Protein AF-Q7N351-F1 (afdb_monomer_lite)

InterPro domains:
  IPR009857 Uncharacterised protein family UPF0352 [MF_00816] (1-71)
  IPR009857 Uncharacterised protein family UPF0352 [PF07208] (26-69)
  IPR009857 Uncharacterised protein family UPF0352 [PIRSF006188] (1-71)
  IPR023202 YejL-like superfamily [SSF158651] (1-75)

Structure (mmCIF, N/CA/C/O backbone):
data_AF-Q7N351-F1
#
_entry.id   AF-Q7N351-F1
#
loop_
_atom_site.group_PDB
_atom_site.id
_atom_site.type_symbol
_atom_site.label_atom_id
_atom_site.label_alt_id
_atom_site.label_comp_id
_atom_site.label_asym_id
_atom_site.label_entity_id
_atom_site.label_seq_id
_atom_site.pdbx_PDB_ins_code
_atom_site.Cartn_x
_atom_site.Cartn_y
_atom_site.Cartn_z
_atom_site.occupancy
_atom_site.B_iso_or_equiv
_atom_site.auth_seq_id
_atom_site.auth_comp_id
_atom_site.auth_asym_id
_atom_site.auth_atom_id
_atom_site.pdbx_PDB_model_num
ATOM 1 N N . MET A 1 1 ? -30.415 14.414 -5.215 1.00 38.72 1 MET A N 1
ATOM 2 C CA . MET A 1 1 ? -29.426 15.276 -4.534 1.00 38.72 1 MET A CA 1
ATOM 3 C C . MET A 1 1 ? -28.079 14.604 -4.705 1.00 38.72 1 MET A C 1
ATOM 5 O O . MET A 1 1 ? -28.030 13.414 -4.405 1.00 38.72 1 MET A O 1
ATOM 9 N N . PRO A 1 2 ? -27.043 15.265 -5.250 1.00 47.03 2 PRO A N 1
ATOM 10 C CA . PRO A 1 2 ? -25.723 14.651 -5.286 1.00 47.03 2 PRO A CA 1
ATOM 11 C C . PRO A 1 2 ? -25.345 14.357 -3.836 1.00 47.03 2 PRO A C 1
ATOM 13 O O . PRO A 1 2 ? -25.482 15.228 -2.975 1.00 47.03 2 PRO A O 1
ATOM 16 N N . GLN A 1 3 ? -25.013 13.101 -3.542 1.00 48.72 3 GLN A N 1
ATOM 17 C CA . GLN A 1 3 ? -24.507 12.725 -2.230 1.00 48.72 3 GLN A CA 1
ATOM 18 C C . GLN A 1 3 ? -23.307 13.628 -1.973 1.00 48.72 3 GLN A C 1
ATOM 20 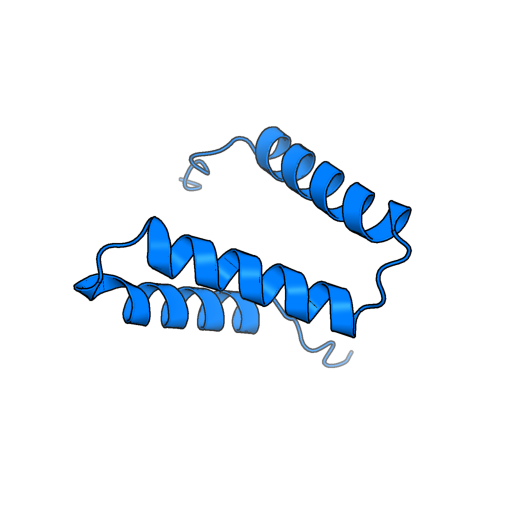O O . GLN A 1 3 ? -22.317 13.526 -2.692 1.00 48.72 3 GLN A O 1
ATOM 25 N N . SER A 1 4 ? -23.421 14.560 -1.022 1.00 50.88 4 SER A N 1
ATOM 26 C CA . SER A 1 4 ? -22.272 15.345 -0.597 1.00 50.88 4 SER A CA 1
ATOM 27 C C . SER A 1 4 ? -21.210 14.330 -0.206 1.00 50.88 4 SER A C 1
ATOM 29 O O . SER A 1 4 ? -21.420 13.567 0.747 1.00 50.88 4 SER A O 1
ATOM 31 N N . SER A 1 5 ? -20.121 14.258 -0.969 1.00 59.94 5 SER A N 1
ATOM 32 C CA . SER A 1 5 ? -18.955 13.509 -0.535 1.00 59.94 5 SER A CA 1
ATOM 33 C C . SER A 1 5 ? -18.679 13.959 0.898 1.00 59.94 5 SER A C 1
ATOM 35 O O . SER A 1 5 ? -18.676 15.155 1.190 1.00 59.94 5 SER A O 1
ATOM 37 N N . ARG A 1 6 ? -18.555 13.014 1.840 1.00 68.00 6 ARG A N 1
ATOM 38 C CA . ARG A 1 6 ? -18.286 13.341 3.256 1.00 68.00 6 ARG A CA 1
ATOM 39 C C . ARG A 1 6 ? -16.992 14.151 3.425 1.00 68.00 6 ARG A C 1
ATOM 41 O O . ARG A 1 6 ? -16.743 14.685 4.500 1.00 68.00 6 ARG A O 1
ATOM 48 N N . TYR A 1 7 ? -16.191 14.227 2.369 1.00 77.88 7 TYR A N 1
ATOM 49 C CA . TYR A 1 7 ? -14.949 14.963 2.254 1.00 77.88 7 TYR A CA 1
ATOM 50 C C . TYR A 1 7 ? -15.105 15.997 1.137 1.00 77.88 7 TYR A C 1
ATOM 52 O O . TYR A 1 7 ? -15.673 15.678 0.094 1.00 77.88 7 TYR A O 1
ATOM 60 N N . SER A 1 8 ? -14.614 17.222 1.344 1.00 81.38 8 SER A N 1
ATOM 61 C CA . SER A 1 8 ? -14.550 18.196 0.253 1.00 81.38 8 SER A CA 1
ATOM 62 C C . SER A 1 8 ? -13.614 17.687 -0.840 1.00 81.38 8 SER A C 1
ATOM 64 O O . SER A 1 8 ? -12.583 17.081 -0.533 1.00 81.38 8 SER A O 1
ATOM 66 N N . ASP A 1 9 ? -13.953 17.963 -2.098 1.00 84.94 9 ASP A N 1
ATOM 67 C CA . ASP A 1 9 ? -13.125 17.577 -3.246 1.00 84.94 9 ASP A CA 1
ATOM 68 C C . ASP A 1 9 ? -11.692 18.113 -3.082 1.00 84.94 9 ASP A C 1
ATOM 70 O O . ASP A 1 9 ? -10.730 17.360 -3.210 1.00 84.94 9 ASP A O 1
ATOM 74 N N . GLU A 1 10 ? -11.546 19.351 -2.594 1.00 89.81 10 GLU A N 1
ATOM 75 C CA . GLU A 1 10 ? -10.249 19.958 -2.261 1.00 89.81 10 GLU A CA 1
ATOM 76 C C . GLU A 1 10 ? -9.417 19.145 -1.256 1.00 89.81 10 GLU A C 1
ATOM 78 O O . GLU A 1 10 ? -8.189 19.090 -1.348 1.00 89.81 10 GLU A O 1
ATOM 83 N N . HIS A 1 11 ? -10.056 18.535 -0.251 1.00 89.25 11 HIS A N 1
ATOM 84 C CA . HIS A 1 11 ? -9.337 17.734 0.738 1.00 89.25 11 HIS A CA 1
ATOM 85 C C . HIS A 1 11 ? -8.845 16.426 0.113 1.00 89.25 11 HIS A C 1
ATOM 87 O O . HIS A 1 11 ? -7.701 16.031 0.344 1.00 89.25 11 HIS A O 1
ATOM 93 N N . VAL A 1 12 ? -9.675 15.782 -0.711 1.00 90.44 12 VAL A N 1
ATOM 94 C CA . VAL A 1 12 ? -9.293 14.563 -1.435 1.00 90.44 12 VAL A CA 1
ATOM 95 C C . VAL A 1 12 ? -8.153 14.854 -2.415 1.00 90.44 12 VAL A C 1
ATOM 97 O O . VAL A 1 12 ? -7.145 14.149 -2.403 1.00 90.44 12 VAL A O 1
ATOM 100 N N . GLU A 1 13 ? -8.261 15.923 -3.204 1.00 92.00 13 GLU A N 1
ATOM 101 C CA . GLU A 1 13 ? -7.240 16.335 -4.172 1.00 92.00 13 GLU A CA 1
ATOM 102 C C . GLU A 1 13 ? -5.901 16.669 -3.509 1.00 92.00 13 GLU A C 1
ATOM 104 O O . GLU A 1 13 ? -4.846 16.269 -4.012 1.00 92.00 13 GLU A O 1
ATOM 109 N N . ARG A 1 14 ? -5.920 17.343 -2.351 1.00 95.12 14 ARG A N 1
ATOM 110 C CA . ARG A 1 14 ? -4.698 17.632 -1.588 1.00 95.12 14 ARG A CA 1
ATOM 111 C C . ARG A 1 14 ? -3.991 16.349 -1.158 1.00 95.12 14 ARG A C 1
ATOM 113 O O . ARG A 1 14 ? -2.795 16.210 -1.400 1.00 95.12 14 ARG A O 1
ATOM 120 N N . LEU A 1 15 ? -4.729 15.398 -0.580 1.00 95.44 15 LEU A N 1
ATOM 121 C CA . LEU A 1 15 ? -4.170 14.110 -0.158 1.00 95.44 15 LEU A CA 1
ATOM 122 C C . LEU A 1 15 ? -3.606 13.322 -1.347 1.00 95.44 15 LEU A C 1
ATOM 124 O O . LEU A 1 15 ? -2.509 12.772 -1.255 1.00 95.44 15 LEU A O 1
ATOM 128 N N . LEU A 1 16 ? -4.319 13.296 -2.476 1.00 95.00 16 LEU A N 1
ATOM 129 C CA . LEU A 1 16 ? -3.839 12.645 -3.696 1.00 95.00 16 LEU A CA 1
ATOM 130 C C . LEU A 1 16 ? -2.552 13.297 -4.216 1.00 95.00 16 LEU A C 1
ATOM 132 O O . LEU A 1 16 ? -1.600 12.588 -4.534 1.00 95.00 16 LEU A O 1
ATOM 136 N N . THR A 1 17 ? -2.492 14.629 -4.242 1.00 96.38 17 THR A N 1
ATOM 137 C CA . THR A 1 17 ? -1.310 15.381 -4.694 1.00 96.38 17 THR A CA 1
ATOM 138 C C . THR A 1 17 ? -0.089 15.086 -3.825 1.00 96.38 17 THR A C 1
ATOM 140 O O . THR A 1 17 ? 1.002 14.846 -4.343 1.00 96.38 17 THR A O 1
ATOM 143 N N . GLU A 1 18 ? -0.258 15.047 -2.501 1.00 97.44 18 GLU A N 1
ATOM 144 C CA . GLU A 1 18 ? 0.824 14.705 -1.574 1.00 97.44 18 GLU A CA 1
ATOM 145 C C . GLU A 1 18 ? 1.332 13.271 -1.787 1.00 97.44 18 GLU A C 1
ATOM 147 O O . GLU A 1 18 ? 2.546 13.048 -1.831 1.00 97.44 18 GLU A O 1
ATOM 152 N N . LEU A 1 19 ? 0.429 12.303 -1.983 1.00 96.06 19 LEU A N 1
ATOM 153 C CA . LEU A 1 19 ? 0.797 10.910 -2.257 1.00 96.06 19 LEU A CA 1
ATOM 154 C C . LEU A 1 19 ? 1.533 10.758 -3.596 1.00 96.06 19 LEU A C 1
ATOM 156 O O . LEU A 1 19 ? 2.561 10.079 -3.652 1.00 96.06 19 LEU A O 1
ATOM 160 N N . VAL A 1 20 ? 1.060 11.423 -4.656 1.00 96.38 20 VAL A N 1
ATOM 161 C CA . VAL A 1 20 ? 1.731 11.438 -5.968 1.00 96.38 20 VAL A CA 1
ATOM 162 C C . VAL A 1 20 ? 3.122 12.060 -5.848 1.00 96.38 20 VAL A C 1
ATOM 164 O O . VAL A 1 20 ? 4.100 11.452 -6.283 1.00 96.38 20 VAL A O 1
ATOM 167 N N . SER A 1 21 ? 3.247 13.196 -5.156 1.00 97.62 21 SER A N 1
ATOM 168 C CA . SER A 1 21 ? 4.534 13.866 -4.935 1.00 97.62 21 SER A CA 1
ATOM 169 C C . SER A 1 21 ? 5.554 12.966 -4.227 1.00 97.62 21 SER A C 1
ATOM 171 O O . SER A 1 21 ? 6.744 12.995 -4.552 1.00 97.62 21 SER A O 1
ATOM 173 N N . VAL A 1 22 ? 5.119 12.131 -3.275 1.00 97.94 22 VAL A N 1
ATOM 174 C CA . VAL A 1 22 ? 5.998 11.147 -2.621 1.00 97.94 22 VAL A CA 1
ATOM 175 C C . VAL A 1 22 ? 6.516 10.1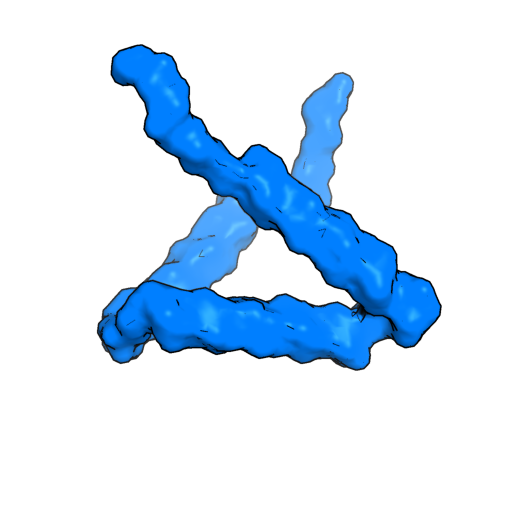17 -3.626 1.00 97.94 22 VAL A C 1
ATOM 177 O O . VAL A 1 22 ? 7.717 9.836 -3.626 1.00 97.94 22 VAL A O 1
ATOM 180 N N . LEU A 1 23 ? 5.652 9.566 -4.482 1.00 97.88 23 LEU A N 1
ATOM 181 C CA . LEU A 1 23 ? 6.053 8.568 -5.480 1.00 97.88 23 LEU A CA 1
ATOM 182 C C . LEU A 1 23 ? 7.015 9.164 -6.519 1.00 97.88 23 LEU A C 1
ATOM 184 O O . LEU A 1 23 ? 8.058 8.562 -6.795 1.00 97.88 23 LEU A O 1
ATOM 188 N N . GLU A 1 24 ? 6.714 10.368 -7.016 1.00 96.81 24 GLU A N 1
ATOM 189 C CA . GLU A 1 24 ? 7.533 11.107 -7.985 1.00 96.81 24 GLU A CA 1
ATOM 190 C C . GLU A 1 24 ? 8.904 11.483 -7.419 1.00 96.81 24 GLU A C 1
ATOM 192 O O . GLU A 1 24 ? 9.933 11.223 -8.048 1.00 96.81 24 GLU A O 1
ATOM 197 N N . ARG A 1 25 ? 8.945 12.030 -6.195 1.00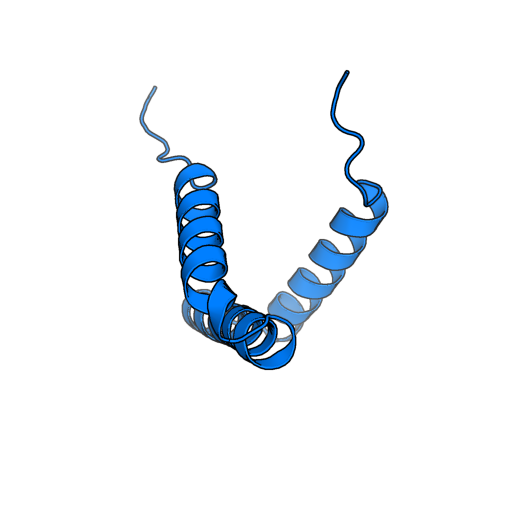 97.94 25 ARG A N 1
ATOM 198 C CA . ARG A 1 25 ? 10.197 12.410 -5.521 1.00 97.94 25 ARG A CA 1
ATOM 199 C C . ARG A 1 25 ? 11.143 11.222 -5.360 1.00 97.94 25 ARG A C 1
ATOM 201 O O . ARG A 1 25 ? 12.356 11.393 -5.453 1.00 97.94 25 ARG A O 1
ATOM 208 N N . ASN A 1 26 ? 10.596 10.028 -5.141 1.00 97.69 26 ASN A N 1
ATOM 209 C CA . ASN A 1 26 ? 11.366 8.792 -5.016 1.00 97.69 26 ASN A CA 1
ATOM 210 C C . ASN A 1 26 ? 11.608 8.078 -6.359 1.00 97.69 26 ASN A C 1
ATOM 212 O O . ASN A 1 26 ? 12.213 7.009 -6.362 1.00 97.69 26 ASN A O 1
ATOM 216 N N . ARG A 1 27 ? 11.163 8.648 -7.493 1.00 97.19 27 ARG A N 1
ATOM 217 C CA . ARG A 1 27 ? 11.231 8.034 -8.835 1.00 97.19 27 ARG A CA 1
ATOM 218 C C . ARG A 1 27 ? 10.729 6.590 -8.833 1.00 97.19 27 ARG A C 1
ATOM 220 O O . ARG A 1 27 ? 11.348 5.696 -9.407 1.00 97.19 27 ARG A O 1
ATOM 227 N N . THR A 1 28 ? 9.625 6.368 -8.130 1.00 97.38 28 THR A N 1
ATOM 228 C CA . THR A 1 28 ? 9.091 5.028 -7.893 1.00 97.38 28 THR A CA 1
ATOM 229 C C . THR A 1 28 ? 8.506 4.494 -9.204 1.00 97.38 28 THR A C 1
ATOM 231 O O . THR A 1 28 ? 7.576 5.113 -9.723 1.00 97.38 28 THR A O 1
ATOM 234 N N . PRO A 1 29 ? 9.009 3.382 -9.775 1.00 97.88 29 PRO A N 1
ATOM 235 C CA . PRO A 1 29 ? 8.437 2.828 -10.998 1.00 97.88 29 PRO A CA 1
ATOM 236 C C . PRO A 1 29 ? 7.008 2.321 -10.749 1.00 97.88 29 PRO A C 1
ATOM 238 O O . PRO A 1 29 ? 6.579 2.138 -9.604 1.00 97.88 29 PRO A O 1
ATOM 241 N N . THR A 1 30 ? 6.232 2.139 -11.819 1.00 96.81 30 THR A N 1
ATOM 242 C CA . THR A 1 30 ? 4.797 1.820 -11.730 1.00 96.81 30 THR A CA 1
ATOM 243 C C . THR A 1 30 ? 4.524 0.522 -10.971 1.00 96.81 30 THR A C 1
ATOM 245 O O . THR A 1 30 ? 3.623 0.482 -10.138 1.00 96.81 30 THR A O 1
ATOM 248 N N . ASP A 1 31 ? 5.314 -0.523 -11.207 1.00 97.69 31 ASP A N 1
ATOM 249 C CA . ASP A 1 31 ? 5.203 -1.818 -10.529 1.00 97.69 31 ASP A CA 1
ATOM 250 C C . ASP A 1 31 ? 5.434 -1.693 -9.014 1.00 97.69 31 ASP A C 1
ATOM 252 O O . ASP A 1 31 ? 4.620 -2.173 -8.219 1.00 97.69 31 ASP A O 1
ATOM 256 N N . LEU A 1 32 ? 6.478 -0.962 -8.605 1.00 98.06 32 LEU A N 1
ATOM 257 C CA . LEU A 1 32 ? 6.756 -0.694 -7.194 1.00 98.06 32 LEU A CA 1
ATOM 258 C C . LEU A 1 32 ? 5.664 0.180 -6.562 1.00 98.06 32 LEU A C 1
ATOM 260 O O . LEU A 1 32 ? 5.242 -0.083 -5.435 1.00 98.06 32 LEU A O 1
ATOM 264 N N . SER A 1 33 ? 5.163 1.178 -7.293 1.00 97.75 33 SER A N 1
ATOM 265 C CA . SER A 1 33 ? 4.071 2.044 -6.834 1.00 97.75 33 SER A CA 1
ATOM 266 C C . SER A 1 33 ? 2.803 1.233 -6.558 1.00 97.75 33 SER A C 1
ATOM 268 O O . SER A 1 33 ? 2.223 1.344 -5.478 1.00 97.75 33 SER A O 1
ATOM 270 N N . LEU A 1 34 ? 2.408 0.358 -7.490 1.00 97.50 34 LEU A N 1
ATOM 271 C CA . LEU A 1 34 ? 1.253 -0.529 -7.329 1.00 97.50 34 LEU A CA 1
ATOM 272 C C . LEU A 1 34 ? 1.428 -1.489 -6.146 1.00 97.50 34 LEU A C 1
ATOM 274 O O . LEU A 1 34 ? 0.492 -1.671 -5.366 1.00 97.50 34 LEU A O 1
ATOM 278 N N . MET A 1 35 ? 2.623 -2.060 -5.964 1.00 97.19 35 MET A N 1
ATOM 279 C CA . MET A 1 35 ? 2.916 -2.944 -4.832 1.00 97.19 35 MET A CA 1
ATOM 280 C C . MET A 1 35 ? 2.796 -2.215 -3.485 1.00 97.19 35 MET A C 1
ATOM 282 O O . MET A 1 35 ? 2.146 -2.713 -2.563 1.00 97.19 35 MET A O 1
ATOM 286 N N . VAL A 1 36 ? 3.396 -1.026 -3.356 1.00 97.56 36 VAL A N 1
ATOM 287 C CA . VAL A 1 36 ? 3.368 -0.240 -2.111 1.00 97.56 36 VAL A CA 1
ATOM 288 C C . VAL A 1 36 ? 1.949 0.229 -1.785 1.00 97.56 36 VAL A C 1
ATOM 290 O O . VAL A 1 36 ? 1.509 0.083 -0.643 1.00 97.56 36 VAL A O 1
ATOM 293 N N . LEU A 1 37 ? 1.204 0.728 -2.775 1.00 97.00 37 LEU A N 1
ATOM 294 C CA . LEU A 1 37 ? -0.191 1.140 -2.594 1.00 97.00 37 LEU A CA 1
ATOM 295 C C . LEU A 1 37 ? -1.090 -0.052 -2.232 1.00 97.00 37 LEU A C 1
ATOM 297 O O . LEU A 1 37 ? -1.914 0.055 -1.323 1.00 97.00 37 LEU A O 1
ATOM 301 N N . GLY A 1 38 ? -0.886 -1.214 -2.861 1.00 97.50 38 GLY A N 1
ATOM 302 C CA . GLY A 1 38 ? -1.590 -2.449 -2.508 1.00 97.50 38 GLY A CA 1
ATOM 303 C C . GLY A 1 38 ? -1.340 -2.879 -1.057 1.00 97.50 38 GLY A C 1
ATOM 304 O O . GLY A 1 38 ? -2.280 -3.225 -0.334 1.00 97.50 38 GLY A O 1
ATOM 305 N N . ASN A 1 39 ? -0.092 -2.782 -0.590 1.00 97.56 39 ASN A N 1
ATOM 306 C CA . ASN A 1 39 ? 0.261 -3.049 0.806 1.00 97.56 39 ASN A CA 1
ATOM 307 C C . ASN A 1 39 ? -0.367 -2.030 1.768 1.00 97.56 39 ASN A C 1
ATOM 309 O O . ASN A 1 39 ? -0.848 -2.419 2.833 1.00 97.56 39 ASN A O 1
ATOM 313 N N . MET A 1 40 ? -0.421 -0.749 1.391 1.00 96.88 40 MET A N 1
ATOM 314 C CA . MET A 1 40 ? -1.079 0.294 2.183 1.00 96.88 40 MET A CA 1
ATOM 315 C C . MET A 1 40 ? -2.572 -0.003 2.368 1.00 96.88 40 MET A C 1
ATOM 317 O O . MET A 1 40 ? -3.056 -0.015 3.502 1.00 96.88 40 MET A O 1
ATOM 321 N N . VAL A 1 41 ? -3.289 -0.318 1.284 1.00 97.56 41 VAL A N 1
ATOM 322 C CA . VAL A 1 41 ? -4.713 -0.697 1.335 1.00 97.56 41 VAL A CA 1
ATOM 323 C C . VAL A 1 41 ? -4.913 -1.954 2.184 1.00 97.56 41 VAL A C 1
ATOM 325 O O . VAL A 1 41 ? -5.783 -1.986 3.055 1.00 97.56 41 VAL A O 1
ATOM 328 N N . THR A 1 42 ? -4.068 -2.971 1.996 1.00 98.06 42 THR A N 1
ATOM 329 C CA . THR A 1 42 ? -4.116 -4.215 2.781 1.00 98.06 42 THR A CA 1
ATOM 330 C C . THR A 1 42 ? -3.928 -3.947 4.275 1.00 98.06 42 THR A C 1
ATOM 332 O O . THR A 1 42 ? -4.675 -4.476 5.102 1.00 98.06 42 THR A O 1
ATOM 335 N N . ASN A 1 43 ? -2.963 -3.097 4.637 1.00 98.25 43 ASN A N 1
ATOM 336 C CA . ASN A 1 43 ? -2.718 -2.713 6.021 1.00 98.25 43 ASN A CA 1
ATOM 337 C C . ASN A 1 43 ? -3.914 -1.959 6.620 1.00 98.25 43 ASN A C 1
ATOM 339 O O . ASN A 1 43 ? -4.335 -2.282 7.731 1.00 98.25 43 ASN A O 1
ATOM 343 N N . LEU A 1 44 ? -4.512 -1.014 5.884 1.00 97.81 44 LEU A N 1
ATOM 344 C CA . LEU A 1 44 ? -5.710 -0.289 6.326 1.00 97.81 44 LEU A CA 1
ATOM 345 C C . LEU A 1 44 ? -6.880 -1.242 6.596 1.00 97.81 44 LEU A C 1
ATOM 347 O O . LEU A 1 44 ? -7.487 -1.180 7.664 1.00 97.81 44 LEU A O 1
ATOM 351 N N . ILE A 1 45 ? -7.153 -2.180 5.687 1.00 98.19 45 ILE A N 1
ATOM 352 C CA . ILE A 1 45 ? -8.220 -3.174 5.869 1.00 98.19 45 ILE A CA 1
ATOM 353 C C . ILE A 1 45 ? -7.937 -4.063 7.090 1.00 98.19 45 ILE A C 1
ATOM 355 O O . ILE A 1 45 ? -8.828 -4.322 7.898 1.00 98.19 45 ILE A O 1
ATOM 359 N N . ASN A 1 46 ? -6.696 -4.515 7.271 1.00 98.19 46 ASN A N 1
ATOM 360 C CA . ASN A 1 46 ? -6.349 -5.410 8.374 1.00 98.19 46 ASN A CA 1
ATOM 361 C C . ASN A 1 46 ? -6.301 -4.731 9.748 1.00 98.19 46 ASN A C 1
ATOM 363 O O . ASN A 1 46 ? -6.464 -5.417 10.756 1.00 98.19 46 ASN A O 1
ATOM 367 N N . THR A 1 47 ? -6.093 -3.418 9.809 1.00 98.12 47 THR A N 1
ATOM 368 C CA . THR A 1 47 ? -5.951 -2.681 11.077 1.00 98.12 47 THR A CA 1
ATOM 369 C C . THR A 1 47 ? -7.196 -1.885 11.450 1.00 98.12 47 THR A C 1
ATOM 371 O O . THR A 1 47 ? -7.511 -1.775 12.630 1.00 98.12 47 THR A O 1
ATOM 374 N N . SER A 1 48 ? -7.928 -1.365 10.463 1.00 97.44 48 SER A N 1
ATOM 375 C CA . SER A 1 48 ? -9.022 -0.407 10.678 1.00 97.44 48 SER A CA 1
ATOM 376 C C . SER A 1 48 ? -10.414 -0.995 10.435 1.00 97.44 48 SER A C 1
ATOM 378 O O . SER A 1 48 ? -11.409 -0.369 10.791 1.00 97.44 48 SER A O 1
ATOM 380 N N . ILE A 1 49 ? -10.512 -2.193 9.846 1.00 97.38 49 ILE A N 1
ATOM 381 C CA . ILE A 1 49 ? -11.788 -2.859 9.556 1.00 97.38 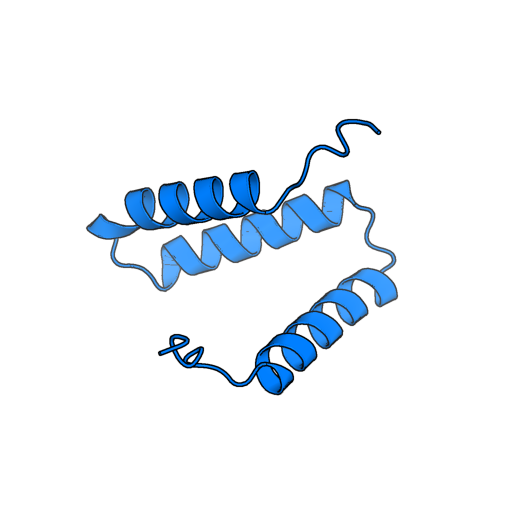49 ILE A CA 1
ATOM 382 C C . ILE A 1 49 ? -11.944 -4.110 10.426 1.00 97.38 49 ILE A C 1
ATOM 384 O O . ILE A 1 49 ? -11.016 -4.919 10.581 1.00 97.38 49 ILE A O 1
ATOM 388 N N . SER A 1 50 ? -13.151 -4.286 10.975 1.00 97.50 50 SER A N 1
ATOM 389 C CA . SER A 1 50 ? -13.498 -5.461 11.778 1.00 97.50 50 SER A CA 1
ATOM 390 C C . SER A 1 50 ? -13.255 -6.754 10.981 1.00 97.50 50 SER A C 1
ATOM 392 O O . SER A 1 50 ? -13.573 -6.795 9.788 1.00 97.50 50 SER A O 1
ATOM 394 N N . PRO A 1 51 ? -12.716 -7.831 11.592 1.00 97.88 51 PRO A N 1
ATOM 395 C CA . PRO A 1 51 ? -12.373 -9.060 10.869 1.00 97.88 51 PRO A CA 1
ATOM 396 C C . PRO A 1 51 ? -13.509 -9.622 10.004 1.00 97.88 51 PRO A C 1
ATOM 398 O O . PRO A 1 51 ? -13.261 -10.084 8.892 1.00 97.88 51 PRO A O 1
ATOM 401 N N . ALA A 1 52 ? -14.754 -9.516 10.479 1.00 98.00 52 ALA A N 1
ATOM 402 C CA . ALA A 1 52 ? -15.943 -9.994 9.776 1.00 98.00 52 ALA A CA 1
ATOM 403 C C . ALA A 1 52 ? -16.239 -9.236 8.466 1.00 98.00 52 ALA A C 1
ATOM 405 O O . ALA A 1 52 ? -16.852 -9.797 7.563 1.00 98.00 52 ALA A O 1
ATOM 406 N N . GLN A 1 53 ? -15.798 -7.981 8.340 1.00 97.69 53 GLN A N 1
ATOM 407 C CA . GLN A 1 53 ? -16.102 -7.121 7.190 1.00 97.69 53 GLN A CA 1
ATOM 408 C C . GLN A 1 53 ? -14.959 -7.029 6.174 1.00 97.69 53 GLN A C 1
ATOM 410 O O . GLN A 1 53 ? -15.189 -6.600 5.045 1.00 97.69 53 GLN A O 1
ATOM 415 N N . ARG A 1 54 ? -13.735 -7.446 6.532 1.00 98.31 54 ARG A N 1
ATOM 416 C CA . ARG A 1 54 ? -12.530 -7.240 5.704 1.00 98.31 54 ARG A CA 1
ATOM 417 C C . ARG A 1 54 ? -12.678 -7.748 4.275 1.00 98.31 54 ARG A C 1
ATOM 419 O O . ARG A 1 54 ? -12.356 -7.013 3.350 1.00 98.31 54 ARG A O 1
ATOM 426 N N . ARG A 1 55 ? -13.186 -8.975 4.098 1.00 97.56 55 ARG A N 1
ATOM 427 C CA . ARG A 1 55 ? -13.388 -9.570 2.764 1.00 97.56 55 ARG A CA 1
ATOM 428 C C . ARG A 1 55 ? -14.376 -8.757 1.935 1.00 97.56 55 ARG A C 1
ATOM 430 O O . ARG A 1 55 ? -14.049 -8.364 0.829 1.00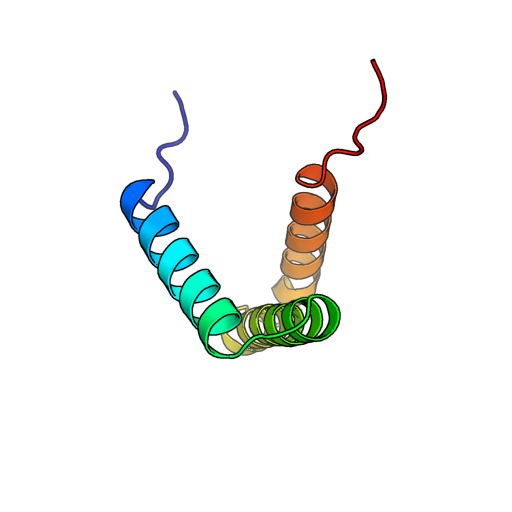 97.56 55 ARG A O 1
ATOM 437 N N . HIS A 1 56 ? -15.524 -8.412 2.515 1.00 97.44 56 HIS A N 1
ATOM 438 C CA . HIS A 1 56 ? -16.540 -7.619 1.82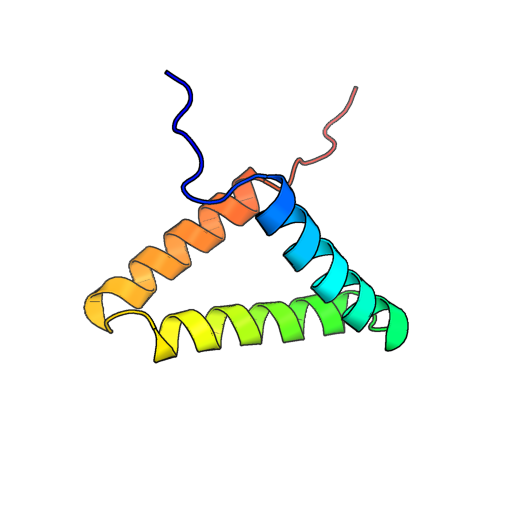9 1.00 97.44 56 HIS A CA 1
ATOM 439 C C . HIS A 1 56 ? -16.028 -6.228 1.410 1.00 97.44 56 HIS A C 1
ATOM 441 O O . HIS A 1 56 ? -16.302 -5.776 0.298 1.00 97.44 56 HIS A O 1
ATOM 447 N N . ILE A 1 57 ? -15.248 -5.563 2.272 1.00 97.56 57 ILE A N 1
ATOM 448 C CA . ILE A 1 57 ? -14.612 -4.279 1.947 1.00 97.56 57 ILE A CA 1
ATOM 449 C C . ILE A 1 57 ? -13.555 -4.447 0.851 1.00 97.56 57 ILE A C 1
ATOM 451 O O . ILE A 1 57 ? -13.527 -3.645 -0.078 1.00 97.56 57 ILE A O 1
ATOM 455 N N . ALA A 1 58 ? -12.724 -5.491 0.918 1.00 98.25 58 ALA A N 1
ATOM 456 C CA . ALA A 1 58 ? -11.724 -5.778 -0.108 1.00 98.25 58 ALA A CA 1
ATOM 457 C C . ALA A 1 58 ? -12.369 -6.063 -1.477 1.00 98.25 58 ALA A C 1
ATOM 459 O O . ALA A 1 58 ? -11.927 -5.509 -2.482 1.00 98.25 58 ALA A O 1
ATOM 460 N N . ASP A 1 59 ? -13.444 -6.854 -1.513 1.00 97.94 59 ASP A N 1
ATOM 461 C CA . ASP A 1 59 ? -14.191 -7.159 -2.738 1.00 97.94 59 ASP A CA 1
ATOM 462 C C . ASP A 1 59 ? -14.830 -5.898 -3.329 1.00 97.94 59 ASP A C 1
ATOM 464 O O . ASP A 1 59 ? -14.726 -5.646 -4.531 1.00 97.94 59 ASP A O 1
ATOM 468 N N . SER A 1 60 ? -15.437 -5.064 -2.479 1.00 96.94 60 SER A N 1
ATOM 469 C CA . SER A 1 60 ? -16.037 -3.791 -2.896 1.00 96.94 60 SER A CA 1
ATOM 470 C C . SER A 1 60 ? -14.986 -2.819 -3.437 1.00 96.94 60 SER A C 1
ATOM 472 O O . SER A 1 60 ? -15.201 -2.200 -4.477 1.00 96.94 60 SER A O 1
ATOM 474 N N . PHE A 1 61 ? -13.827 -2.723 -2.777 1.00 96.94 61 PHE A N 1
ATOM 475 C CA . PHE A 1 61 ? -12.696 -1.914 -3.234 1.00 96.94 61 PHE A CA 1
ATOM 476 C C . PHE A 1 61 ? -12.169 -2.406 -4.587 1.00 96.94 61 PHE A C 1
ATOM 478 O O . PHE A 1 61 ? -11.990 -1.612 -5.508 1.00 96.94 61 PHE A O 1
ATOM 485 N N . ALA A 1 62 ? -11.977 -3.719 -4.742 1.00 96.81 62 ALA A N 1
ATOM 486 C CA . ALA A 1 62 ? -11.517 -4.313 -5.992 1.00 96.81 62 ALA A CA 1
ATOM 487 C C . ALA A 1 62 ? -12.526 -4.115 -7.134 1.00 96.81 62 ALA A C 1
ATOM 489 O O . ALA A 1 62 ? -12.123 -3.888 -8.274 1.00 96.81 62 ALA A O 1
ATOM 490 N N . HIS A 1 63 ? -13.828 -4.188 -6.849 1.00 95.94 63 HIS A N 1
ATOM 491 C CA . HIS A 1 63 ? -14.868 -3.900 -7.833 1.00 95.94 63 HIS A CA 1
ATOM 492 C C . HIS A 1 63 ? -14.863 -2.422 -8.241 1.00 95.94 63 HIS A C 1
ATOM 494 O O . HIS A 1 63 ? -14.840 -2.133 -9.432 1.00 95.94 63 HIS A O 1
ATOM 500 N N . ALA A 1 64 ? -14.798 -1.496 -7.278 1.00 95.06 64 ALA A N 1
ATOM 501 C CA . ALA A 1 64 ? -14.709 -0.062 -7.553 1.00 95.06 64 ALA A CA 1
ATOM 502 C C . ALA A 1 64 ? -13.470 0.288 -8.393 1.00 95.06 64 ALA A C 1
ATOM 504 O O . ALA A 1 64 ? -13.586 1.031 -9.364 1.00 95.06 64 ALA A O 1
ATOM 505 N N . LEU A 1 65 ? -12.313 -0.310 -8.079 1.00 95.25 65 LEU A N 1
ATOM 506 C CA . LEU A 1 65 ? -11.090 -0.150 -8.864 1.00 95.25 65 LEU A CA 1
ATOM 507 C C . LEU A 1 65 ? -11.303 -0.599 -10.315 1.00 95.25 65 LEU A C 1
ATOM 509 O O . LEU A 1 65 ? -11.046 0.177 -11.230 1.00 95.25 65 LEU A O 1
ATOM 513 N N . LYS A 1 66 ? -11.828 -1.811 -10.535 1.00 94.38 66 LYS A N 1
ATOM 514 C CA . LYS A 1 66 ? -12.103 -2.322 -11.890 1.00 94.38 66 LYS A CA 1
ATOM 515 C C . LYS A 1 66 ? -13.081 -1.433 -12.658 1.00 94.38 66 LYS A C 1
ATOM 517 O O . LYS A 1 66 ? -12.856 -1.191 -13.833 1.00 94.38 66 LYS A O 1
ATOM 522 N N . SER A 1 67 ? -14.123 -0.925 -12.001 1.00 93.56 67 SER A N 1
ATOM 523 C CA . SER A 1 67 ? -15.112 -0.030 -12.618 1.00 93.56 67 SER A CA 1
ATOM 524 C C . SER A 1 67 ? -14.571 1.374 -12.908 1.00 93.56 67 SER A C 1
ATOM 526 O O . SER A 1 67 ? -15.132 2.072 -13.745 1.00 93.56 67 SER A O 1
ATOM 528 N N . SER A 1 68 ? -13.510 1.802 -12.215 1.00 92.00 68 SER A N 1
ATOM 529 C CA . SER A 1 68 ? -12.854 3.101 -12.431 1.00 92.00 68 SER A CA 1
ATOM 530 C C . SER A 1 68 ? -11.795 3.084 -13.536 1.00 92.00 68 SER A C 1
ATOM 532 O O . SER A 1 68 ? -11.417 4.138 -14.044 1.00 92.00 68 SER A O 1
ATOM 534 N N . VAL A 1 69 ? -11.304 1.898 -13.904 1.00 92.69 69 VAL A N 1
ATOM 535 C CA . VAL A 1 69 ? -10.342 1.734 -14.992 1.00 92.69 69 VAL A CA 1
ATOM 536 C C . VAL A 1 69 ? -11.129 1.587 -16.285 1.00 92.69 69 VAL A C 1
ATOM 538 O O . VAL A 1 69 ? -11.658 0.520 -16.589 1.00 92.69 69 VAL A O 1
ATOM 541 N N . ASN A 1 70 ? -11.207 2.673 -17.047 1.00 82.50 70 ASN A N 1
ATOM 542 C CA . ASN A 1 70 ? -11.750 2.619 -18.394 1.00 82.50 70 ASN A CA 1
ATOM 543 C C . ASN A 1 70 ? -10.783 1.826 -19.278 1.00 82.50 70 ASN A C 1
ATOM 545 O O . ASN A 1 70 ? -9.600 2.153 -19.372 1.00 82.50 70 ASN A O 1
ATOM 549 N N . GLU A 1 71 ? -11.288 0.796 -19.951 1.00 66.62 71 GLU A N 1
ATOM 550 C CA . GLU A 1 71 ? -10.645 0.353 -21.179 1.00 66.62 71 GLU A CA 1
ATOM 551 C C . GLU A 1 71 ? -10.835 1.500 -22.173 1.00 66.62 71 GLU A C 1
ATOM 553 O O . GLU A 1 71 ? -11.980 1.856 -22.460 1.00 66.62 71 GLU A O 1
ATOM 558 N N . ASP A 1 72 ? -9.749 2.082 -22.689 1.00 57.00 72 ASP A N 1
ATOM 559 C CA . ASP A 1 72 ? -9.792 2.905 -23.903 1.00 57.00 72 ASP A CA 1
ATOM 560 C C . ASP A 1 72 ? -10.218 1.995 -25.070 1.00 57.00 72 ASP A C 1
ATOM 562 O O . ASP A 1 72 ? -9.438 1.550 -25.913 1.00 57.00 72 ASP A O 1
ATOM 566 N N . LYS A 1 73 ? -11.498 1.625 -25.073 1.00 49.81 73 LYS A N 1
ATOM 567 C CA . LYS A 1 73 ? -12.190 1.010 -26.188 1.00 49.81 73 LYS A CA 1
ATOM 568 C C . LYS A 1 73 ? -12.714 2.145 -27.046 1.00 49.81 73 LYS A C 1
ATOM 570 O O . LYS A 1 73 ? -13.826 2.620 -26.861 1.00 49.81 73 LYS A O 1
ATOM 575 N N . ALA A 1 74 ? -11.853 2.522 -27.982 1.00 39.38 74 ALA A N 1
ATOM 576 C CA . ALA A 1 74 ? -12.199 2.737 -29.377 1.00 39.38 74 ALA A CA 1
ATOM 577 C C . ALA A 1 74 ? -13.483 3.539 -29.638 1.00 39.38 74 ALA A C 1
ATOM 579 O O . ALA A 1 74 ? -14.569 2.976 -29.796 1.00 39.38 74 ALA A O 1
ATOM 580 N N . HIS A 1 75 ? -13.274 4.827 -29.892 1.00 32.53 75 HIS A N 1
ATOM 581 C CA . HIS A 1 75 ? -13.491 5.330 -31.245 1.00 32.53 75 HIS A CA 1
ATOM 582 C C . HIS A 1 75 ? -12.174 5.862 -31.802 1.00 32.53 75 HIS A C 1
ATOM 584 O O . HIS A 1 75 ? -11.470 6.564 -31.045 1.00 32.53 75 HIS A O 1
#

Secondary structure (DSSP, 8-state):
-----SS-HHHHHHHHHHHHHHHHHTT--HHHHHHHHHHHHHHHHHHHS-TTTHHHHHHHHHHHHHHHS------

Foldseek 3Di:
DPPPPPDPPVVVVVVVVVLVCVCVVVVPDPVRSVVVVVVVVVCCLVPVPDPVCSVVVVVVVVVVVVVPDDDPPDD

Sequence (75 aa):
MPQSSRYSDEHVERLLTELVSVLERNRTPTDLSLMVLGNMVTNLINTSISPAQRRHIADSFAHALKSSVNEDKAH

Radius of gyration: 15.26 Å; chains: 1; bounding box: 41×30×43 Å

Organism: Photorhabdus laumondii subsp. laumondii (strain DSM 15139 / CIP 105565 / TT01) (NCBI:txid243265)

pLDDT: mean 89.03, std 16.84, range [32.53, 98.31]